Protein AF-A0A6P7L7I6-F1 (afdb_monomer_lite)

Sequence (137 aa):
MHNQTRHQYYLQLRRDLLDDRLSCHEETALYLGALALQTEYGDCMSEAYGRNYYRPDQYVSKSVMEKRALPYIQAELLRLHMSNAQMLHEESELEFLKVCQQLPEYGVFFHRAVRERKPSEEGIILGVCARRRTTTT

Secondary structure (DSSP, 8-state):
--HHHHHHHHHHHHHHHHTT-S---HHHHHHHHHHHHHHHH-S--GGGGGS-S--GGGTS-HHHHHHS-HHHHHHHHHHHHHHTTT--HHHHHHHHHHHHHHSTTT-TT-TTSS-----------------------

Organism: Betta splendens (NCBI:txid158456)

Foldseek 3Di:
DPPVVLVVVLVVVQVCQQQVVQDDDLLLLLLLLLLVVCLPPNADDPCCVPPCVDDLSSRHHPVSPVVDPPVVSVVSSSVSNNVCHPPDNVRSSVVSVVSSCPGPVNDPPPPPPPDDDDDDDDDDDDDDDDDDDDDDD

Radius of gyration: 20.7 Å; chains: 1; bounding box: 40×48×63 Å

Structure (mmCIF, N/CA/C/O backbone):
data_AF-A0A6P7L7I6-F1
#
_entry.id   AF-A0A6P7L7I6-F1
#
loop_
_atom_site.group_PDB
_atom_site.id
_atom_site.type_symbol
_atom_site.label_atom_id
_atom_site.label_alt_id
_atom_site.label_comp_id
_atom_site.label_asym_id
_atom_site.label_entity_id
_atom_site.label_seq_id
_atom_site.pdbx_PDB_ins_code
_atom_site.Cartn_x
_atom_site.Cartn_y
_atom_site.Cartn_z
_atom_site.occupancy
_atom_site.B_iso_or_equiv
_atom_site.auth_seq_id
_atom_site.auth_comp_id
_atom_site.auth_asym_id
_atom_site.auth_atom_id
_atom_site.pdbx_PDB_model_num
ATOM 1 N N . MET A 1 1 ? 13.213 -3.762 21.803 1.00 44.22 1 MET A N 1
ATOM 2 C CA . MET A 1 1 ? 11.967 -4.468 22.178 1.00 44.22 1 MET A CA 1
ATOM 3 C C . MET A 1 1 ? 10.787 -4.238 21.216 1.00 44.22 1 MET A C 1
ATOM 5 O O . MET A 1 1 ? 9.789 -4.911 21.403 1.00 44.22 1 MET A O 1
ATOM 9 N N . HIS A 1 2 ? 10.853 -3.386 20.172 1.00 62.00 2 HIS A N 1
ATOM 10 C CA . HIS A 1 2 ? 9.638 -3.041 19.392 1.00 62.00 2 HIS A CA 1
ATOM 11 C C . HIS A 1 2 ? 9.631 -3.356 17.878 1.00 62.00 2 HIS A C 1
ATOM 13 O O . HIS A 1 2 ? 8.578 -3.199 17.271 1.00 62.00 2 HIS A O 1
ATOM 19 N N . ASN A 1 3 ? 10.714 -3.855 17.258 1.00 63.66 3 ASN A N 1
ATOM 20 C CA . ASN A 1 3 ? 10.685 -4.189 15.817 1.00 63.66 3 ASN A CA 1
ATOM 21 C C . ASN A 1 3 ? 9.816 -5.422 15.508 1.00 63.66 3 ASN A C 1
ATOM 23 O O . ASN A 1 3 ? 9.061 -5.403 14.543 1.00 63.66 3 ASN A O 1
ATOM 27 N N . GLN A 1 4 ? 9.847 -6.457 16.359 1.00 73.19 4 GLN A N 1
ATOM 28 C CA . GLN A 1 4 ? 9.035 -7.664 16.156 1.00 73.19 4 GLN A CA 1
ATOM 29 C C . GLN A 1 4 ? 7.532 -7.341 16.200 1.00 73.19 4 GLN A C 1
ATOM 31 O O . GLN A 1 4 ? 6.791 -7.721 15.301 1.00 73.19 4 GLN A O 1
ATOM 36 N N . THR A 1 5 ? 7.082 -6.600 17.219 1.00 85.00 5 THR A N 1
ATOM 37 C CA . THR A 1 5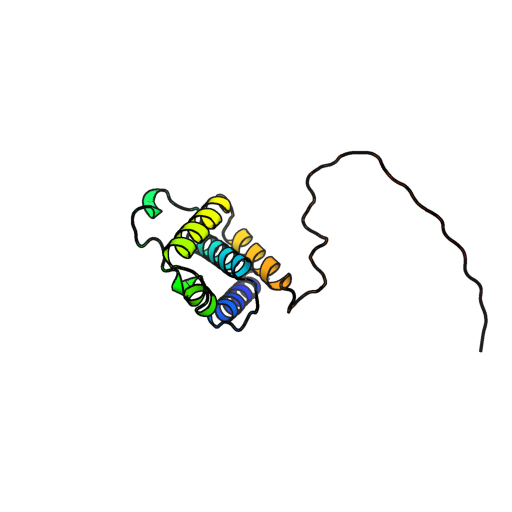 ? 5.667 -6.232 17.393 1.00 85.00 5 THR A CA 1
ATOM 38 C C . THR A 1 5 ? 5.172 -5.318 16.274 1.00 85.00 5 THR A C 1
ATOM 40 O O . THR A 1 5 ? 4.060 -5.503 15.784 1.00 85.00 5 THR A O 1
ATOM 43 N N . ARG A 1 6 ? 6.004 -4.363 15.834 1.00 86.69 6 ARG A N 1
ATOM 44 C CA . ARG A 1 6 ? 5.690 -3.464 14.716 1.00 86.69 6 ARG A CA 1
ATOM 45 C C . ARG A 1 6 ? 5.493 -4.239 13.415 1.00 86.69 6 ARG A C 1
ATOM 47 O O . ARG A 1 6 ? 4.463 -4.070 12.769 1.00 86.69 6 ARG A O 1
ATOM 54 N N . HIS A 1 7 ? 6.426 -5.132 13.094 1.00 89.56 7 HIS A N 1
ATOM 55 C CA . HIS A 1 7 ? 6.353 -5.943 11.885 1.00 89.56 7 HIS A CA 1
ATOM 56 C C . HIS A 1 7 ? 5.102 -6.834 11.868 1.00 89.56 7 HIS A C 1
ATOM 58 O O . HIS A 1 7 ? 4.383 -6.884 10.875 1.00 89.56 7 HIS A O 1
ATOM 64 N N . GLN A 1 8 ? 4.770 -7.481 12.993 1.00 90.31 8 GLN A N 1
ATOM 65 C CA . GLN A 1 8 ? 3.538 -8.277 13.087 1.00 90.31 8 GLN A CA 1
ATOM 66 C C . GLN A 1 8 ? 2.276 -7.429 12.868 1.00 90.31 8 GLN A C 1
ATOM 68 O O . GLN A 1 8 ? 1.343 -7.871 12.200 1.00 90.31 8 GLN A O 1
ATOM 73 N N . TYR A 1 9 ? 2.252 -6.202 13.391 1.00 90.00 9 TYR A N 1
ATOM 74 C CA . TYR A 1 9 ? 1.130 -5.288 13.191 1.00 90.00 9 TYR A CA 1
ATOM 75 C C . TYR A 1 9 ? 1.004 -4.829 11.730 1.00 90.00 9 TYR A C 1
ATOM 77 O O . TYR A 1 9 ? -0.102 -4.782 11.193 1.00 90.00 9 TYR A O 1
ATOM 85 N N . TYR A 1 10 ? 2.131 -4.569 11.062 1.00 92.88 10 TYR A N 1
ATOM 86 C CA . TYR A 1 10 ? 2.172 -4.292 9.625 1.00 92.88 10 TYR A CA 1
ATOM 87 C C . TYR A 1 10 ? 1.576 -5.448 8.810 1.00 92.88 10 TYR A C 1
ATOM 89 O O . TYR A 1 10 ? 0.687 -5.223 7.988 1.00 92.88 10 TYR A O 1
ATOM 97 N N . LEU A 1 11 ? 1.997 -6.688 9.083 1.00 94.12 11 LEU A N 1
ATOM 98 C CA . LEU A 1 11 ? 1.484 -7.869 8.382 1.00 94.12 11 LEU A CA 1
ATOM 99 C C . LEU A 1 11 ? -0.030 -8.034 8.566 1.00 94.12 11 LEU A C 1
ATOM 101 O O . LEU A 1 11 ? -0.736 -8.348 7.606 1.00 94.12 11 LEU A O 1
ATOM 105 N N . GLN A 1 12 ? -0.532 -7.791 9.780 1.00 93.12 12 GLN A N 1
ATOM 106 C CA . GLN A 1 12 ? -1.961 -7.853 10.074 1.00 93.12 12 GLN A CA 1
ATOM 107 C C . GLN A 1 12 ? -2.747 -6.812 9.266 1.00 93.12 12 GLN A C 1
ATOM 109 O O . GLN A 1 12 ? -3.705 -7.167 8.584 1.00 93.12 12 GLN A O 1
ATOM 114 N N . LEU A 1 13 ? -2.320 -5.547 9.285 1.00 91.81 13 LEU A N 1
ATOM 115 C CA . LEU A 1 13 ? -3.008 -4.474 8.563 1.00 91.81 13 LEU A CA 1
ATOM 116 C C . LEU A 1 13 ? -2.941 -4.640 7.047 1.00 91.81 13 LEU A C 1
ATOM 118 O O . LEU A 1 13 ? -3.909 -4.341 6.353 1.00 91.81 13 LEU A O 1
ATOM 122 N N . ARG A 1 14 ? -1.828 -5.150 6.516 1.00 94.44 14 ARG A N 1
ATOM 123 C CA . ARG A 1 14 ? -1.728 -5.476 5.092 1.00 94.44 14 ARG A CA 1
ATOM 124 C C . ARG A 1 14 ? -2.713 -6.566 4.701 1.00 94.44 14 ARG A C 1
ATOM 126 O O . ARG A 1 14 ? -3.353 -6.458 3.659 1.00 94.44 14 ARG A O 1
ATOM 133 N N . ARG A 1 15 ? -2.852 -7.605 5.524 1.00 93.62 15 ARG A N 1
ATOM 134 C CA . ARG A 1 15 ? -3.862 -8.635 5.285 1.00 93.62 15 ARG A CA 1
ATOM 135 C C . ARG A 1 15 ? -5.266 -8.037 5.309 1.00 93.62 15 ARG A C 1
ATOM 137 O O . ARG A 1 15 ? -6.044 -8.308 4.405 1.00 93.62 15 ARG A O 1
ATOM 144 N N . ASP A 1 16 ? -5.553 -7.181 6.284 1.00 92.31 16 ASP A N 1
ATOM 145 C CA . ASP A 1 16 ? -6.854 -6.521 6.396 1.00 92.31 16 ASP A CA 1
ATOM 146 C C . ASP A 1 16 ? -7.146 -5.587 5.209 1.00 92.31 16 ASP A C 1
ATOM 148 O O . ASP A 1 16 ? -8.288 -5.517 4.763 1.00 92.31 16 ASP A O 1
ATOM 152 N N . LEU A 1 17 ? -6.128 -4.931 4.643 1.00 92.19 17 LEU A N 1
ATOM 153 C CA . LEU A 1 17 ? -6.240 -4.180 3.390 1.00 92.19 17 LEU A CA 1
ATOM 154 C C . LEU A 1 17 ? -6.599 -5.098 2.211 1.00 92.19 17 LEU A C 1
ATOM 156 O O . LEU A 1 17 ? -7.526 -4.797 1.467 1.00 92.19 17 LEU A O 1
ATOM 160 N N . LEU A 1 18 ? -5.886 -6.215 2.035 1.00 93.00 18 LEU A N 1
ATOM 161 C CA . LEU A 1 18 ? -6.112 -7.141 0.915 1.00 93.00 18 LEU A CA 1
ATOM 162 C C . LEU A 1 18 ? -7.465 -7.862 1.001 1.00 93.00 18 LEU A C 1
ATOM 164 O O . LEU A 1 18 ? -8.090 -8.111 -0.031 1.00 93.00 18 LEU A O 1
ATOM 168 N N . ASP A 1 19 ? -7.914 -8.161 2.220 1.00 91.69 19 ASP A N 1
ATOM 169 C CA . ASP A 1 19 ? -9.202 -8.793 2.518 1.00 91.69 19 ASP A CA 1
ATOM 170 C C . ASP A 1 19 ? -10.374 -7.780 2.529 1.00 91.69 19 ASP A C 1
ATOM 172 O O . ASP A 1 19 ? -11.487 -8.149 2.901 1.00 91.69 19 ASP A O 1
ATOM 176 N N . ASP A 1 20 ? -10.146 -6.512 2.144 1.00 89.25 20 ASP A N 1
ATOM 177 C CA . ASP A 1 20 ? -11.139 -5.419 2.151 1.00 89.25 20 ASP A CA 1
ATOM 178 C C . ASP A 1 20 ? -11.790 -5.175 3.536 1.00 89.25 20 ASP A C 1
ATOM 180 O O . ASP A 1 20 ? -12.895 -4.647 3.656 1.00 89.25 20 ASP A O 1
ATOM 184 N N . ARG A 1 21 ? -11.089 -5.540 4.619 1.00 89.44 21 ARG A N 1
ATOM 185 C CA . ARG A 1 21 ? -11.495 -5.281 6.013 1.00 89.44 21 ARG A CA 1
ATOM 186 C C . ARG A 1 21 ? -11.100 -3.883 6.485 1.00 89.44 21 ARG A C 1
ATOM 188 O O . ARG A 1 21 ? -11.628 -3.411 7.490 1.00 89.44 21 ARG A O 1
ATOM 195 N N . LEU A 1 22 ? -10.157 -3.250 5.789 1.00 85.19 22 LEU A N 1
ATOM 196 C CA . LEU A 1 22 ? -9.721 -1.880 6.024 1.00 85.19 22 LEU A CA 1
ATOM 197 C C . LEU A 1 22 ? -10.348 -0.959 4.973 1.00 85.19 22 LEU A C 1
ATOM 199 O O . LEU A 1 22 ? -9.952 -0.977 3.810 1.00 85.19 22 LEU A O 1
ATOM 203 N N . SER A 1 23 ? -11.310 -0.137 5.381 1.00 82.62 23 SER A N 1
ATOM 204 C CA . SER A 1 23 ? -11.946 0.826 4.483 1.00 82.62 23 SER A CA 1
ATOM 205 C C . SER A 1 23 ? -11.027 2.015 4.219 1.00 82.62 23 SER A C 1
ATOM 207 O O . SER A 1 23 ? -10.604 2.738 5.128 1.00 82.62 23 SER A O 1
ATOM 209 N N . CYS A 1 24 ? -10.707 2.226 2.950 1.00 84.88 24 CYS A N 1
ATOM 210 C CA . CYS A 1 24 ? -9.936 3.365 2.493 1.00 84.88 24 CYS A CA 1
ATOM 211 C C . CYS A 1 24 ? -10.318 3.730 1.057 1.00 84.88 24 CYS A C 1
ATOM 213 O O . CYS A 1 24 ? -10.946 2.957 0.328 1.00 84.88 24 CYS A O 1
ATOM 215 N N . HIS A 1 25 ? -9.957 4.943 0.645 1.00 86.38 25 HIS A N 1
ATOM 216 C CA . HIS A 1 25 ? -10.117 5.346 -0.744 1.00 86.38 25 HIS A CA 1
ATOM 217 C C . HIS A 1 25 ? -9.126 4.593 -1.634 1.00 86.38 25 HIS A C 1
ATOM 219 O O . HIS A 1 25 ? -8.040 4.213 -1.198 1.00 86.38 25 HIS A O 1
ATOM 225 N N . GLU A 1 26 ? -9.485 4.422 -2.904 1.00 87.94 26 GLU A N 1
ATOM 226 C CA . GLU A 1 26 ? -8.690 3.649 -3.864 1.00 87.94 26 GLU A CA 1
ATOM 227 C C . GLU A 1 26 ? -7.251 4.171 -3.994 1.00 87.94 26 GLU A C 1
ATOM 229 O O . GLU A 1 26 ? -6.308 3.388 -4.017 1.00 87.94 26 GLU A O 1
ATOM 234 N N . GLU A 1 27 ? -7.070 5.494 -3.998 1.00 88.50 27 GLU A N 1
ATOM 235 C CA . GLU A 1 27 ? -5.747 6.132 -4.025 1.00 88.50 27 GLU A CA 1
ATOM 236 C C . GLU A 1 27 ? -4.908 5.765 -2.793 1.00 88.50 27 GLU A C 1
ATOM 238 O O . GLU A 1 27 ? -3.715 5.488 -2.904 1.00 88.50 27 GLU A O 1
ATOM 243 N N . THR A 1 28 ? -5.532 5.700 -1.613 1.00 90.19 28 THR A N 1
ATOM 244 C CA . THR A 1 28 ? -4.850 5.301 -0.379 1.00 90.19 28 THR A CA 1
ATOM 245 C C . THR A 1 28 ? -4.489 3.820 -0.394 1.00 90.19 28 THR A C 1
ATOM 247 O O . THR A 1 28 ? -3.391 3.467 0.024 1.00 90.19 28 THR A O 1
ATOM 250 N N . ALA A 1 29 ? -5.367 2.958 -0.914 1.00 91.69 29 ALA A N 1
ATOM 251 C CA . ALA A 1 29 ? -5.074 1.537 -1.084 1.00 91.69 29 ALA A CA 1
ATOM 252 C C . ALA A 1 29 ? -3.877 1.313 -2.024 1.00 91.69 29 ALA A C 1
ATOM 254 O O . ALA A 1 29 ? -2.988 0.524 -1.709 1.00 91.69 29 ALA A O 1
ATOM 255 N N . LEU A 1 30 ? -3.817 2.046 -3.142 1.00 92.50 30 LEU A N 1
ATOM 256 C CA . LEU A 1 30 ? -2.688 1.998 -4.076 1.00 92.50 30 LEU A CA 1
ATOM 257 C C . LEU A 1 30 ? -1.393 2.503 -3.426 1.00 92.50 30 LEU A C 1
ATOM 259 O O . LEU A 1 30 ? -0.344 1.884 -3.595 1.00 92.50 30 LEU A O 1
ATOM 263 N N . TYR A 1 31 ? -1.459 3.573 -2.630 1.00 93.62 31 TYR A N 1
ATOM 264 C CA . TYR A 1 31 ? -0.296 4.072 -1.895 1.00 93.62 31 TYR A CA 1
ATOM 265 C C . TYR A 1 31 ? 0.213 3.084 -0.839 1.00 93.62 31 TYR A C 1
ATOM 267 O O . TYR A 1 31 ? 1.412 2.818 -0.776 1.00 93.62 31 TYR A O 1
ATOM 275 N N . LEU A 1 32 ? -0.687 2.472 -0.065 1.00 94.31 32 LEU A N 1
ATOM 276 C CA . LEU A 1 32 ? -0.344 1.401 0.874 1.00 94.31 32 LEU A CA 1
ATOM 277 C C . LEU A 1 32 ? 0.285 0.199 0.151 1.00 94.31 32 LEU A C 1
ATOM 279 O O . LEU A 1 32 ? 1.284 -0.348 0.621 1.00 94.31 32 LEU A O 1
ATOM 283 N N . GLY A 1 33 ? -0.239 -0.173 -1.019 1.00 94.12 33 GLY A N 1
ATOM 284 C CA . GLY A 1 33 ? 0.345 -1.209 -1.872 1.00 94.12 33 GLY A CA 1
ATOM 285 C C . GLY A 1 33 ? 1.767 -0.871 -2.333 1.00 94.12 33 GLY A C 1
ATOM 286 O O . GLY A 1 33 ? 2.651 -1.724 -2.276 1.00 94.12 33 GLY A O 1
ATOM 287 N N . ALA A 1 34 ? 2.021 0.382 -2.715 1.00 93.00 34 ALA A N 1
ATOM 288 C CA . ALA A 1 34 ? 3.350 0.848 -3.110 1.00 93.00 34 ALA A CA 1
ATOM 289 C C . ALA A 1 34 ? 4.349 0.883 -1.940 1.00 93.00 34 ALA A C 1
ATOM 291 O O . ALA A 1 34 ? 5.519 0.550 -2.120 1.00 93.00 34 ALA A O 1
ATOM 292 N N . LEU A 1 35 ? 3.900 1.237 -0.732 1.00 93.81 35 LEU A N 1
ATOM 293 C CA . LEU A 1 35 ? 4.722 1.129 0.476 1.00 93.81 35 LEU A CA 1
ATOM 294 C C . LEU A 1 35 ? 5.069 -0.332 0.774 1.00 93.81 35 LEU A C 1
ATOM 296 O O . LEU A 1 35 ? 6.220 -0.626 1.072 1.00 93.81 35 LEU A O 1
ATOM 300 N N . ALA A 1 36 ? 4.117 -1.258 0.618 1.00 94.50 36 ALA A N 1
ATOM 301 C CA . ALA A 1 36 ? 4.382 -2.685 0.778 1.00 94.50 36 ALA A CA 1
ATOM 302 C C . ALA A 1 36 ? 5.370 -3.230 -0.272 1.00 94.50 36 ALA A C 1
ATOM 304 O O . ALA A 1 36 ? 6.219 -4.050 0.074 1.00 94.50 36 ALA A O 1
ATOM 305 N N . LEU A 1 37 ? 5.315 -2.746 -1.520 1.00 92.19 37 LEU A N 1
ATOM 306 C CA . LEU A 1 37 ? 6.333 -3.045 -2.536 1.00 92.19 37 LEU A CA 1
ATOM 307 C C . LEU A 1 37 ? 7.718 -2.540 -2.114 1.00 92.19 37 LEU A C 1
ATOM 309 O O . LEU A 1 37 ? 8.682 -3.296 -2.195 1.00 92.19 37 LEU A O 1
ATOM 313 N N . GLN A 1 38 ? 7.817 -1.309 -1.604 1.00 92.38 38 GLN A N 1
ATOM 314 C CA . GLN A 1 38 ? 9.077 -0.763 -1.088 1.00 92.38 38 GLN A CA 1
ATOM 315 C C . GLN A 1 38 ? 9.599 -1.577 0.107 1.00 92.38 38 GLN A C 1
ATOM 317 O O . GLN A 1 38 ? 10.794 -1.846 0.198 1.00 92.38 38 GLN A O 1
ATOM 322 N N . THR A 1 39 ? 8.715 -2.022 1.004 1.00 91.31 39 THR A N 1
ATOM 323 C CA . THR A 1 39 ? 9.088 -2.876 2.139 1.00 91.31 39 THR A CA 1
ATOM 324 C C . THR A 1 39 ? 9.671 -4.213 1.671 1.00 91.31 39 THR A C 1
ATOM 326 O O . THR A 1 39 ? 10.639 -4.689 2.255 1.00 91.31 39 THR A O 1
ATOM 329 N N . GLU A 1 40 ? 9.126 -4.830 0.623 1.00 89.25 40 GLU A N 1
ATOM 330 C CA . GLU A 1 40 ? 9.582 -6.150 0.163 1.00 89.25 40 GLU A CA 1
ATOM 331 C C . GLU A 1 40 ? 10.775 -6.108 -0.796 1.00 89.25 40 GLU A C 1
ATOM 333 O O . GLU A 1 40 ? 11.677 -6.937 -0.678 1.00 89.25 40 GLU A O 1
ATOM 338 N N . TYR A 1 41 ? 10.782 -5.170 -1.743 1.00 86.19 41 TYR A N 1
ATOM 339 C CA . TYR A 1 41 ? 11.772 -5.122 -2.824 1.00 86.19 41 TYR A CA 1
ATOM 340 C C . TYR A 1 41 ? 12.827 -4.030 -2.638 1.00 86.19 41 TYR A C 1
ATOM 342 O O . TYR A 1 41 ? 13.826 -4.038 -3.356 1.00 86.19 41 TYR A O 1
ATOM 350 N N . GLY A 1 42 ? 12.632 -3.103 -1.696 1.00 86.38 42 GLY A N 1
ATOM 351 C CA . GLY A 1 42 ? 13.442 -1.891 -1.610 1.00 86.38 42 GLY A CA 1
ATOM 352 C C . GLY A 1 42 ? 13.214 -0.998 -2.827 1.00 86.38 42 GLY A C 1
ATOM 353 O O . GLY A 1 42 ? 12.103 -0.926 -3.352 1.00 86.38 42 GLY A O 1
ATOM 354 N N . ASP A 1 43 ? 14.268 -0.327 -3.284 1.00 86.38 43 ASP A N 1
ATOM 355 C CA . ASP A 1 43 ? 14.184 0.621 -4.393 1.00 86.38 43 ASP A CA 1
ATOM 356 C C . ASP A 1 43 ? 13.806 -0.047 -5.719 1.00 86.38 43 ASP A C 1
ATOM 358 O O . ASP A 1 43 ? 14.286 -1.127 -6.073 1.00 86.38 43 ASP A O 1
ATOM 362 N N . CYS A 1 44 ? 12.958 0.641 -6.487 1.00 79.19 44 CYS A N 1
ATOM 363 C CA . CYS A 1 44 ? 12.535 0.184 -7.804 1.00 79.19 44 CYS A CA 1
ATOM 364 C C . CYS A 1 44 ? 13.747 0.029 -8.739 1.00 79.19 44 CYS A C 1
ATOM 366 O O . CYS A 1 44 ? 14.358 1.014 -9.159 1.00 79.19 44 CYS A O 1
ATOM 368 N N . MET A 1 45 ? 14.068 -1.212 -9.106 1.00 71.44 45 MET A N 1
ATOM 369 C CA . MET A 1 45 ? 15.160 -1.514 -10.032 1.00 71.44 45 MET A CA 1
ATOM 370 C C . MET A 1 45 ? 14.760 -1.201 -11.479 1.00 71.44 45 MET A C 1
ATOM 372 O O . MET A 1 45 ? 13.631 -1.448 -11.901 1.00 71.44 45 MET A O 1
ATOM 376 N N . SER A 1 46 ? 15.702 -0.693 -12.270 1.00 64.81 46 SER A N 1
ATOM 377 C CA . SER A 1 46 ? 15.545 -0.414 -13.708 1.00 64.81 46 SER A CA 1
ATOM 378 C C . SER A 1 46 ? 15.145 -1.643 -14.540 1.00 64.81 46 SER A C 1
ATOM 380 O O . SER A 1 46 ? 14.561 -1.510 -15.613 1.00 64.81 46 SER A O 1
ATOM 382 N N . GLU A 1 47 ? 15.400 -2.849 -14.043 1.00 61.62 47 GLU A N 1
ATOM 383 C CA . GLU A 1 47 ? 15.021 -4.120 -14.658 1.00 61.62 47 GLU A CA 1
ATOM 384 C C . GLU A 1 47 ? 13.526 -4.460 -14.476 1.00 61.62 47 GLU A C 1
ATOM 386 O O . GLU A 1 47 ? 12.990 -5.302 -15.200 1.00 61.62 47 GLU A O 1
ATOM 391 N N . ALA A 1 48 ? 12.811 -3.762 -13.583 1.00 61.38 48 ALA A N 1
ATOM 392 C CA . ALA A 1 48 ? 11.373 -3.937 -13.339 1.00 61.38 48 ALA A CA 1
ATOM 393 C C . ALA A 1 48 ? 10.486 -3.626 -14.560 1.00 61.38 48 ALA A C 1
ATOM 395 O O . ALA A 1 48 ? 9.349 -4.096 -14.653 1.00 61.38 48 ALA A O 1
ATOM 396 N N . TYR A 1 49 ? 11.009 -2.864 -15.526 1.00 60.75 49 TYR A N 1
ATOM 397 C CA . TYR A 1 49 ? 10.311 -2.486 -16.758 1.00 60.75 49 TYR A CA 1
ATOM 398 C C . TYR A 1 49 ? 10.012 -3.695 -17.673 1.00 60.75 49 TYR A C 1
ATOM 400 O O . TYR A 1 49 ? 9.182 -3.608 -18.580 1.00 60.75 49 TYR A O 1
ATOM 408 N N . GLY A 1 50 ? 10.643 -4.847 -17.415 1.00 55.38 50 GLY A N 1
ATOM 409 C CA . GLY A 1 50 ? 10.614 -6.053 -18.242 1.00 55.38 50 GLY A CA 1
ATOM 410 C C . GLY A 1 50 ? 9.591 -7.129 -17.859 1.00 55.38 50 GLY A C 1
ATOM 411 O O . GLY A 1 50 ? 9.891 -8.295 -18.049 1.00 55.38 50 GLY A O 1
ATOM 412 N N . ARG A 1 51 ? 8.394 -6.762 -17.372 1.00 59.06 51 ARG A N 1
ATOM 413 C CA . ARG A 1 51 ? 7.220 -7.636 -17.096 1.00 59.06 51 ARG A CA 1
ATOM 414 C C . ARG A 1 51 ? 7.433 -8.741 -16.034 1.00 59.06 51 ARG A C 1
ATOM 416 O O . ARG A 1 51 ? 8.326 -9.567 -16.124 1.00 59.06 51 ARG A O 1
ATOM 423 N N . ASN A 1 52 ? 6.498 -8.811 -15.079 1.00 65.69 52 ASN A N 1
ATOM 424 C CA . ASN A 1 52 ? 6.453 -9.708 -13.901 1.00 65.69 52 ASN A CA 1
ATOM 425 C C . ASN A 1 52 ? 7.245 -9.259 -12.659 1.00 65.69 52 ASN A C 1
ATOM 427 O O . ASN A 1 52 ? 7.511 -10.084 -11.792 1.00 65.69 52 ASN A O 1
ATOM 431 N N . TYR A 1 53 ? 7.570 -7.969 -12.530 1.00 74.38 53 TYR A N 1
ATOM 432 C CA . TYR A 1 53 ? 8.254 -7.442 -11.339 1.00 74.38 53 TYR A CA 1
ATOM 433 C C . TYR A 1 53 ? 7.480 -7.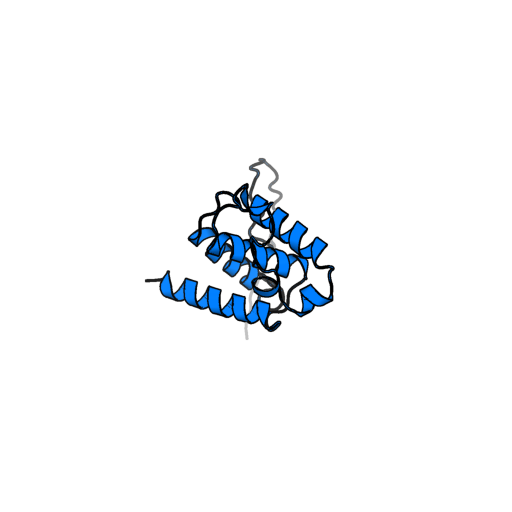694 -10.031 1.00 74.38 53 TYR A C 1
ATOM 435 O O . TYR A 1 53 ? 8.073 -8.043 -9.020 1.00 74.38 53 TYR A O 1
ATOM 443 N N . TYR A 1 54 ? 6.150 -7.584 -10.069 1.00 82.88 54 TYR A N 1
ATOM 444 C CA . TYR A 1 54 ? 5.262 -7.939 -8.963 1.00 82.88 54 TYR A CA 1
ATOM 445 C C . TYR A 1 54 ? 3.877 -8.331 -9.488 1.00 82.88 54 TYR A C 1
ATOM 447 O O . TYR A 1 54 ? 3.521 -8.056 -10.641 1.00 82.88 54 TYR A O 1
ATOM 455 N N . ARG A 1 55 ? 3.076 -8.966 -8.628 1.00 87.50 55 ARG A N 1
ATOM 456 C CA . ARG A 1 55 ? 1.679 -9.321 -8.905 1.00 87.50 55 ARG A CA 1
ATOM 457 C C . ARG A 1 55 ? 0.743 -8.331 -8.200 1.00 87.50 55 ARG A C 1
ATOM 459 O O . ARG A 1 55 ? 0.691 -8.360 -6.974 1.00 87.50 55 ARG A O 1
ATOM 466 N N . PRO A 1 56 ? 0.006 -7.458 -8.919 1.00 86.62 56 PRO A N 1
ATOM 467 C CA . PRO A 1 56 ? -0.832 -6.427 -8.295 1.00 86.62 56 PRO A CA 1
ATOM 468 C C . PRO A 1 56 ? -1.847 -6.966 -7.277 1.00 86.62 56 PRO A C 1
ATOM 470 O O . PRO A 1 56 ? -2.100 -6.314 -6.270 1.00 86.62 56 PRO A O 1
ATOM 473 N N . ASP A 1 57 ? -2.354 -8.187 -7.472 1.00 88.69 57 ASP A N 1
ATOM 474 C CA . ASP A 1 57 ? -3.287 -8.854 -6.553 1.00 88.69 57 ASP A CA 1
ATOM 475 C C . ASP A 1 57 ? -2.698 -9.189 -5.169 1.00 88.69 57 ASP A C 1
ATOM 477 O O . ASP A 1 57 ? -3.441 -9.536 -4.257 1.00 88.69 57 ASP A O 1
ATOM 481 N N . GLN A 1 58 ? -1.377 -9.081 -4.991 1.00 91.19 58 GLN A N 1
ATOM 482 C CA . GLN A 1 58 ? -0.705 -9.259 -3.696 1.00 91.19 58 GLN A CA 1
ATOM 483 C C . GLN A 1 58 ? -0.490 -7.943 -2.930 1.00 91.19 58 GLN A C 1
ATOM 485 O O . GLN A 1 58 ? -0.046 -7.973 -1.777 1.00 91.19 58 GLN A O 1
ATOM 490 N N . TYR A 1 59 ? -0.787 -6.801 -3.560 1.00 92.44 59 TYR A N 1
ATOM 491 C CA . TYR A 1 59 ? -0.562 -5.461 -2.998 1.00 92.44 59 TYR A CA 1
ATOM 492 C C . TYR A 1 59 ? -1.815 -4.585 -3.021 1.00 92.44 59 TYR A C 1
ATOM 494 O O . TYR A 1 59 ? -1.868 -3.589 -2.306 1.00 92.44 59 TYR A O 1
ATOM 502 N N . VAL A 1 60 ? -2.820 -4.947 -3.819 1.00 92.69 60 VAL A N 1
ATOM 503 C CA . VAL A 1 60 ? -4.052 -4.181 -4.006 1.00 92.69 60 VAL A CA 1
ATOM 504 C C . VAL A 1 60 ? -5.250 -5.077 -3.728 1.00 92.69 60 VAL A C 1
ATOM 506 O O . VAL A 1 60 ? -5.293 -6.227 -4.166 1.00 92.69 60 VAL A O 1
ATOM 509 N N . SER A 1 61 ? -6.226 -4.545 -2.993 1.00 92.75 61 SER A N 1
ATOM 510 C CA . SER A 1 61 ? -7.431 -5.283 -2.627 1.00 92.75 61 SER A CA 1
ATOM 511 C C . SER A 1 61 ? -8.294 -5.622 -3.844 1.00 92.75 61 SER A C 1
ATOM 513 O O . SER A 1 61 ? -8.258 -4.940 -4.877 1.00 92.75 61 SER A O 1
ATOM 515 N N . LYS A 1 62 ? -9.106 -6.677 -3.724 1.00 90.31 62 LYS A N 1
ATOM 516 C CA . LYS A 1 62 ? -9.978 -7.132 -4.818 1.00 90.31 62 LYS A CA 1
ATOM 517 C C . LYS A 1 62 ? -10.954 -6.040 -5.243 1.00 90.31 62 LYS A C 1
ATOM 519 O O . LYS A 1 62 ? -11.110 -5.805 -6.437 1.00 90.31 62 LYS A O 1
ATOM 524 N N . SER A 1 63 ? -11.513 -5.302 -4.285 1.00 90.75 63 SER A N 1
ATOM 525 C CA . SER A 1 63 ? -12.429 -4.198 -4.578 1.00 90.75 63 SER A CA 1
ATOM 526 C C . SER A 1 63 ? -11.800 -3.106 -5.449 1.00 90.75 63 SER A C 1
ATOM 528 O O . SER A 1 63 ? -12.476 -2.550 -6.312 1.00 90.75 63 SER A O 1
ATOM 530 N N . VAL A 1 64 ? -10.519 -2.773 -5.256 1.00 91.19 64 VAL A N 1
ATOM 531 C CA . VAL A 1 64 ? -9.825 -1.773 -6.092 1.00 91.19 64 VAL A CA 1
ATOM 532 C C . VAL A 1 64 ? -9.476 -2.354 -7.463 1.00 91.19 64 VAL A C 1
ATOM 534 O O . VAL A 1 64 ? -9.651 -1.677 -8.477 1.00 91.19 64 VAL A O 1
ATOM 537 N N . MET A 1 65 ? -9.057 -3.622 -7.506 1.00 92.25 65 MET A N 1
ATOM 538 C CA . MET A 1 65 ? -8.793 -4.356 -8.750 1.00 92.25 65 MET A CA 1
ATOM 539 C C . MET A 1 65 ? -10.032 -4.468 -9.652 1.00 92.25 65 MET A C 1
ATOM 541 O O . MET A 1 65 ? -9.897 -4.488 -10.871 1.00 92.25 65 MET A O 1
ATOM 545 N N . GLU A 1 66 ? -11.233 -4.514 -9.073 1.00 92.06 66 GLU A N 1
ATOM 546 C CA . GLU A 1 66 ? -12.502 -4.521 -9.812 1.00 92.06 66 GLU A CA 1
ATOM 547 C C . GLU A 1 66 ? -12.930 -3.118 -10.279 1.00 92.06 66 GLU A C 1
ATOM 549 O O . GLU A 1 66 ? -13.532 -2.969 -11.342 1.00 92.06 66 GLU A O 1
ATOM 554 N N . LYS A 1 67 ? -12.605 -2.070 -9.509 1.00 92.19 67 LYS A N 1
ATOM 555 C CA . LYS A 1 67 ? -12.994 -0.673 -9.791 1.00 92.19 67 LYS A CA 1
ATOM 556 C C . LYS A 1 67 ? -12.078 0.048 -10.779 1.00 92.19 67 LYS A C 1
ATOM 558 O O . LYS A 1 67 ? -12.449 1.115 -11.282 1.00 92.19 67 LYS A O 1
ATOM 563 N N . ARG A 1 68 ? -10.869 -0.461 -11.023 1.00 91.50 68 ARG A N 1
ATOM 564 C CA . ARG A 1 68 ? -9.865 0.177 -11.886 1.00 91.50 68 ARG A CA 1
ATOM 565 C C . ARG A 1 68 ? -9.249 -0.822 -12.851 1.00 91.50 68 ARG A C 1
ATOM 567 O O . ARG A 1 68 ? -9.068 -1.992 -12.547 1.00 91.50 68 ARG A O 1
ATOM 574 N N . ALA A 1 69 ? -8.889 -0.337 -14.035 1.00 92.50 69 ALA A N 1
ATOM 575 C CA . ALA A 1 69 ? -8.247 -1.170 -15.039 1.00 92.50 69 ALA A CA 1
ATOM 576 C C . ALA A 1 69 ? -6.845 -1.600 -14.573 1.00 92.50 69 ALA A C 1
ATOM 578 O O . ALA A 1 69 ? -6.062 -0.774 -14.104 1.00 92.50 69 ALA A O 1
ATOM 579 N N . LEU A 1 70 ? -6.494 -2.872 -14.780 1.00 89.94 70 LEU A N 1
ATOM 580 C CA . LEU A 1 70 ? -5.185 -3.422 -14.406 1.00 89.94 70 LEU A CA 1
ATOM 581 C C . 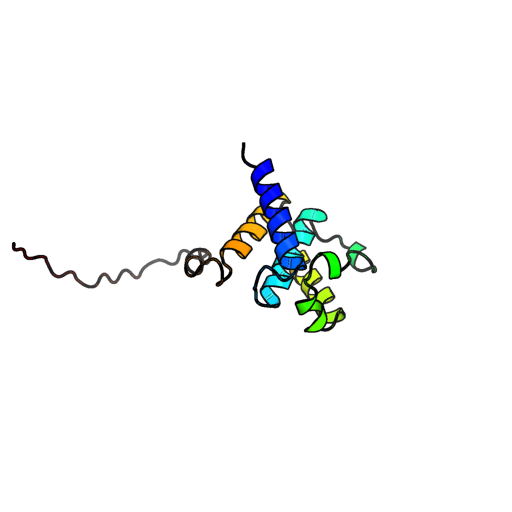LEU A 1 70 ? -3.984 -2.585 -14.904 1.00 89.94 70 LEU A C 1
ATOM 583 O O . LEU A 1 70 ? -3.082 -2.344 -14.101 1.00 89.94 70 LEU A O 1
ATOM 587 N N . PRO A 1 71 ? -3.958 -2.070 -16.155 1.00 90.12 71 PRO A N 1
ATOM 588 C CA . PRO A 1 71 ? -2.849 -1.233 -16.617 1.00 90.12 71 PRO A CA 1
ATOM 589 C C . PRO A 1 71 ? -2.700 0.068 -15.822 1.00 90.12 71 PRO A C 1
ATOM 591 O O . PRO A 1 71 ? -1.582 0.521 -15.599 1.00 90.12 71 PRO A O 1
ATOM 594 N N . TYR A 1 72 ? -3.815 0.655 -15.372 1.00 91.44 72 TYR A N 1
ATOM 595 C CA . TYR A 1 72 ? -3.795 1.850 -14.527 1.00 91.44 72 TYR A CA 1
ATOM 596 C C . TYR A 1 72 ? -3.196 1.533 -13.156 1.00 91.44 72 TYR A C 1
ATOM 598 O O . TYR A 1 72 ? -2.298 2.238 -12.709 1.00 91.44 72 TYR A O 1
ATOM 606 N N . ILE A 1 73 ? -3.631 0.436 -12.527 1.00 91.56 73 ILE A N 1
ATOM 607 C CA . ILE A 1 73 ? -3.113 -0.006 -11.224 1.00 91.56 73 ILE A CA 1
ATOM 608 C C . ILE A 1 73 ? -1.603 -0.247 -11.298 1.00 91.56 73 ILE A C 1
ATOM 610 O O . ILE A 1 73 ? -0.862 0.236 -10.450 1.00 91.56 73 ILE A O 1
ATOM 614 N N . GLN A 1 74 ? -1.136 -0.953 -12.329 1.00 90.25 74 GLN A N 1
ATOM 615 C CA . GLN A 1 74 ? 0.289 -1.234 -12.519 1.00 90.25 74 GLN A CA 1
ATOM 616 C C . GLN A 1 74 ? 1.114 0.038 -12.740 1.00 90.25 74 GLN A C 1
ATOM 618 O O . GLN A 1 74 ? 2.186 0.186 -12.153 1.00 90.25 74 GLN A O 1
ATOM 623 N N . ALA A 1 75 ? 0.621 0.955 -13.576 1.00 89.31 75 ALA A N 1
ATOM 624 C CA . ALA A 1 75 ? 1.297 2.222 -13.833 1.00 89.31 75 ALA A CA 1
ATOM 625 C C . ALA A 1 75 ? 1.375 3.082 -12.564 1.00 89.31 75 ALA A C 1
ATOM 627 O O . ALA A 1 75 ? 2.429 3.639 -12.265 1.00 89.31 75 ALA A O 1
ATOM 628 N N . GLU A 1 76 ? 0.285 3.151 -11.800 1.00 91.00 76 GLU A N 1
ATOM 629 C CA . GLU A 1 76 ? 0.213 3.972 -10.595 1.00 91.00 76 GLU A CA 1
ATOM 630 C C . GLU A 1 76 ? 1.050 3.396 -9.450 1.00 91.00 76 GLU A C 1
ATOM 632 O O . GLU A 1 76 ? 1.810 4.130 -8.821 1.00 91.00 76 GLU A O 1
ATOM 637 N N . LEU A 1 77 ? 1.005 2.079 -9.230 1.00 90.56 77 LEU A N 1
ATOM 638 C CA . LEU A 1 77 ? 1.877 1.406 -8.264 1.00 90.56 77 LEU A CA 1
ATOM 639 C C . LEU A 1 77 ? 3.353 1.613 -8.596 1.00 90.56 77 LEU A C 1
ATOM 641 O O . LEU A 1 77 ? 4.132 1.927 -7.703 1.00 90.56 77 LEU A O 1
ATOM 645 N N . LEU A 1 78 ? 3.736 1.482 -9.870 1.00 89.19 78 LEU A N 1
ATOM 646 C CA . LEU A 1 78 ? 5.115 1.720 -10.292 1.00 89.19 78 LEU A CA 1
ATOM 647 C C . LEU A 1 78 ? 5.523 3.178 -10.050 1.00 89.19 78 LEU A C 1
ATOM 649 O O . LEU A 1 78 ? 6.588 3.436 -9.494 1.00 89.19 78 LEU A O 1
ATOM 653 N N . ARG A 1 79 ? 4.662 4.135 -10.415 1.00 89.25 79 ARG A N 1
ATOM 654 C CA . ARG A 1 79 ? 4.897 5.569 -10.196 1.00 89.25 79 ARG A CA 1
ATOM 655 C C . ARG A 1 79 ? 5.107 5.886 -8.713 1.00 89.25 79 ARG A C 1
ATOM 657 O O . ARG A 1 79 ? 6.020 6.637 -8.373 1.00 89.25 79 ARG A O 1
ATOM 664 N N . LEU A 1 80 ? 4.274 5.321 -7.839 1.00 90.44 80 LEU A N 1
ATOM 665 C CA . LEU A 1 80 ? 4.363 5.503 -6.390 1.00 90.44 80 LEU A CA 1
ATOM 666 C C . LEU A 1 80 ? 5.593 4.801 -5.802 1.00 90.44 80 LEU A C 1
ATOM 668 O O . LEU A 1 80 ? 6.296 5.391 -4.985 1.00 90.44 80 LEU A O 1
ATOM 672 N N . HIS A 1 81 ? 5.915 3.591 -6.260 1.00 89.75 81 HIS A N 1
ATOM 673 C CA . HIS A 1 81 ? 7.118 2.867 -5.843 1.00 89.75 81 HIS A CA 1
ATOM 674 C C . HIS A 1 81 ? 8.387 3.651 -6.196 1.00 89.75 81 HIS A C 1
ATOM 676 O O . HIS A 1 81 ? 9.227 3.883 -5.335 1.00 89.75 81 HIS A O 1
ATOM 682 N N . MET A 1 82 ? 8.477 4.184 -7.417 1.00 87.69 82 MET A N 1
ATOM 683 C CA . MET A 1 82 ? 9.577 5.070 -7.814 1.00 87.69 82 MET A CA 1
ATOM 684 C C . MET A 1 82 ? 9.651 6.345 -6.964 1.00 87.69 82 MET A C 1
ATOM 686 O O . MET A 1 82 ? 10.743 6.849 -6.715 1.00 87.69 82 MET A O 1
ATOM 690 N N . SER A 1 83 ? 8.511 6.875 -6.507 1.00 87.69 83 SER A N 1
ATOM 691 C CA . SER A 1 83 ? 8.489 8.054 -5.631 1.00 87.69 83 SER A CA 1
ATOM 692 C C . SER A 1 83 ? 9.000 7.773 -4.214 1.00 87.69 83 SER A C 1
ATOM 694 O O . SER A 1 83 ? 9.462 8.693 -3.547 1.00 87.69 83 SER A O 1
ATOM 696 N N . ASN A 1 84 ? 8.971 6.505 -3.794 1.00 87.06 84 ASN A N 1
ATOM 697 C CA . ASN A 1 84 ? 9.484 6.034 -2.510 1.00 87.06 84 ASN A CA 1
ATOM 698 C C . ASN A 1 84 ? 10.957 5.598 -2.585 1.00 87.06 84 ASN A C 1
ATOM 700 O O . ASN A 1 84 ? 11.459 5.006 -1.633 1.00 87.06 84 ASN A O 1
ATOM 704 N N . ALA A 1 85 ? 11.656 5.870 -3.693 1.00 85.94 85 ALA A N 1
ATOM 705 C CA . ALA A 1 85 ? 13.070 5.543 -3.823 1.00 85.94 85 ALA A CA 1
ATOM 706 C C . ALA A 1 85 ? 13.890 6.131 -2.662 1.00 85.94 85 ALA A C 1
ATOM 708 O O . ALA A 1 85 ? 13.632 7.241 -2.195 1.00 85.94 85 ALA A O 1
ATOM 709 N N . GLN A 1 86 ? 14.908 5.388 -2.232 1.00 87.38 86 GLN A N 1
ATOM 710 C CA . GLN A 1 86 ? 15.771 5.655 -1.080 1.00 87.38 86 GLN A CA 1
ATOM 711 C C . GLN A 1 86 ? 15.096 5.496 0.290 1.00 87.38 86 GLN A C 1
ATOM 713 O O . GLN A 1 86 ? 15.762 5.681 1.309 1.00 87.38 86 GLN A O 1
ATOM 718 N N . MET A 1 87 ? 13.809 5.140 0.345 1.00 88.81 87 MET A N 1
ATOM 719 C CA . MET A 1 87 ? 13.131 4.838 1.603 1.00 88.81 87 MET A CA 1
ATOM 720 C C . MET A 1 87 ? 13.575 3.468 2.117 1.00 88.81 87 MET A C 1
ATOM 722 O O . MET A 1 87 ? 13.425 2.452 1.431 1.00 88.81 87 MET A O 1
ATOM 726 N N . LEU A 1 88 ? 14.093 3.420 3.344 1.00 89.00 88 LEU A N 1
ATOM 727 C CA . LEU A 1 88 ? 14.532 2.165 3.944 1.00 89.00 88 LEU A CA 1
ATOM 728 C C . LEU A 1 88 ? 13.340 1.257 4.266 1.00 89.00 88 LEU A C 1
ATOM 730 O O . LEU A 1 88 ? 12.230 1.719 4.536 1.00 89.00 88 LEU A O 1
ATOM 734 N N . HIS A 1 89 ? 13.596 -0.050 4.338 1.00 88.75 89 HIS A N 1
ATOM 735 C CA . HIS A 1 89 ? 12.601 -1.052 4.729 1.00 88.75 89 HIS A CA 1
ATOM 736 C C . HIS A 1 89 ? 11.836 -0.649 6.004 1.00 88.75 89 HIS A C 1
ATOM 738 O O . HIS A 1 89 ? 10.608 -0.597 6.003 1.00 88.75 89 HIS A O 1
ATOM 744 N N . GLU A 1 90 ? 12.551 -0.274 7.069 1.00 89.25 90 GLU A N 1
ATOM 745 C CA . GLU A 1 90 ? 11.927 0.114 8.341 1.00 89.25 90 GLU A CA 1
ATOM 746 C C . GLU A 1 90 ? 11.100 1.405 8.244 1.00 89.25 90 GLU A C 1
ATOM 748 O O . GLU A 1 90 ? 10.096 1.545 8.944 1.00 89.25 90 GLU A O 1
ATOM 753 N N . GLU A 1 91 ? 11.506 2.338 7.381 1.00 89.50 91 GLU A N 1
ATOM 754 C CA . GLU A 1 91 ? 10.787 3.592 7.147 1.00 89.50 91 GLU A CA 1
ATOM 755 C C . GLU A 1 91 ? 9.506 3.345 6.353 1.00 89.50 91 GLU A C 1
ATOM 757 O O . GLU A 1 91 ? 8.460 3.870 6.725 1.00 89.50 91 GLU A O 1
ATOM 762 N N . SER A 1 92 ? 9.565 2.491 5.327 1.00 91.00 92 SER A N 1
ATOM 763 C CA . SER A 1 92 ? 8.397 2.111 4.523 1.00 91.00 92 SER A CA 1
ATOM 764 C C . SER A 1 92 ? 7.339 1.376 5.348 1.00 91.00 92 SER A C 1
ATOM 766 O O . SER A 1 92 ? 6.152 1.689 5.256 1.00 91.00 92 SER A O 1
ATOM 768 N N . GLU A 1 93 ? 7.767 0.471 6.235 1.00 91.81 93 GLU A N 1
ATOM 769 C CA . GLU A 1 93 ? 6.877 -0.223 7.165 1.00 91.81 93 GLU A CA 1
ATOM 770 C C . GLU A 1 93 ? 6.236 0.763 8.150 1.00 91.81 93 GLU A C 1
ATOM 772 O O . GLU A 1 93 ? 5.026 0.732 8.384 1.00 91.81 93 GLU A O 1
ATOM 777 N N . LEU A 1 94 ? 7.030 1.674 8.720 1.00 89.50 94 LEU A N 1
ATOM 778 C CA . LEU A 1 94 ? 6.522 2.680 9.647 1.00 89.50 94 LEU A CA 1
ATOM 779 C C . LEU A 1 94 ? 5.539 3.638 8.961 1.00 89.50 94 LEU A C 1
ATOM 781 O O . LEU A 1 94 ? 4.529 4.011 9.560 1.00 89.50 94 LEU A O 1
ATOM 785 N N . GLU A 1 95 ? 5.819 4.031 7.722 1.00 90.75 95 GLU A N 1
ATOM 786 C CA . GLU A 1 95 ? 4.947 4.898 6.940 1.00 90.75 95 GLU A CA 1
ATOM 787 C C . GLU A 1 95 ? 3.628 4.203 6.597 1.00 90.75 95 GLU A C 1
ATOM 789 O O . GLU A 1 95 ? 2.567 4.796 6.786 1.00 90.75 95 GLU A O 1
ATOM 794 N N . PHE A 1 96 ? 3.665 2.917 6.232 1.00 93.06 96 PHE A N 1
ATOM 795 C CA . PHE A 1 96 ? 2.458 2.112 6.023 1.00 93.06 96 PHE A CA 1
ATOM 796 C C . PHE A 1 96 ? 1.548 2.161 7.256 1.00 93.06 96 PHE A C 1
ATOM 798 O O . PHE A 1 96 ? 0.359 2.472 7.164 1.00 93.06 96 PHE A O 1
ATOM 805 N N . LEU A 1 97 ? 2.123 1.929 8.440 1.00 91.12 97 LEU A N 1
ATOM 806 C CA . LEU A 1 97 ? 1.382 1.959 9.699 1.00 91.12 97 LEU A CA 1
ATOM 807 C C . LEU A 1 97 ? 0.779 3.337 9.996 1.00 91.12 97 LEU A C 1
ATOM 809 O O . LEU A 1 97 ? -0.373 3.417 10.428 1.00 91.12 97 LEU A O 1
ATOM 813 N N . LYS A 1 98 ? 1.523 4.421 9.753 1.00 89.00 98 LYS A N 1
ATOM 814 C CA . LYS A 1 98 ? 1.025 5.793 9.946 1.00 89.00 98 LYS A CA 1
ATOM 815 C C . LYS A 1 98 ? -0.134 6.120 9.012 1.00 89.00 98 LYS A C 1
ATOM 817 O O . LYS A 1 98 ? -1.063 6.805 9.435 1.00 89.00 98 LYS A O 1
ATOM 822 N N . VAL A 1 99 ? -0.082 5.661 7.762 1.00 88.75 99 VAL A N 1
ATOM 823 C CA . VAL A 1 99 ? -1.157 5.872 6.785 1.00 88.75 99 VAL A CA 1
ATOM 824 C C . VAL A 1 99 ? -2.406 5.102 7.209 1.00 88.75 99 VAL A C 1
ATOM 826 O O . VAL A 1 99 ? -3.489 5.681 7.232 1.00 88.75 99 VAL A O 1
ATOM 829 N N . CYS A 1 100 ? -2.272 3.845 7.644 1.00 88.25 100 CYS A N 1
ATOM 830 C CA . CYS A 1 100 ? -3.401 3.076 8.176 1.00 88.25 100 CYS A CA 1
ATOM 831 C C . CYS A 1 100 ? -4.045 3.744 9.404 1.00 88.25 100 CYS A C 1
ATOM 833 O O . CYS A 1 100 ? -5.268 3.768 9.515 1.00 88.25 100 CYS A O 1
ATOM 835 N N . GLN A 1 101 ? -3.248 4.332 10.303 1.00 83.50 101 GLN A N 1
ATOM 836 C CA . GLN A 1 101 ? -3.752 5.067 11.475 1.00 83.50 101 GLN A CA 1
ATOM 837 C C . GLN A 1 101 ? -4.493 6.366 11.116 1.00 83.50 101 GLN A C 1
ATOM 839 O O . GLN A 1 101 ? -5.298 6.854 11.908 1.00 83.50 101 GLN A O 1
ATOM 844 N N . GLN A 1 102 ? -4.213 6.938 9.943 1.00 77.25 102 GLN A N 1
ATOM 845 C CA . GLN A 1 102 ? -4.822 8.172 9.440 1.00 77.25 102 GLN A CA 1
ATOM 846 C C . GLN A 1 102 ? -6.147 7.952 8.708 1.00 77.25 102 GLN A C 1
ATOM 848 O O . GLN A 1 102 ? -6.827 8.930 8.388 1.00 77.25 102 GLN A O 1
ATOM 853 N N . LEU A 1 103 ? -6.516 6.700 8.421 1.00 77.19 103 LEU A N 1
ATOM 854 C CA . LEU A 1 103 ? -7.760 6.403 7.725 1.00 77.19 103 LEU A CA 1
ATOM 855 C C . LEU A 1 103 ? -8.958 6.897 8.550 1.00 77.19 103 LEU A C 1
ATOM 857 O O . LEU A 1 103 ? -8.970 6.733 9.770 1.00 77.19 103 LEU A O 1
ATOM 861 N N . PRO A 1 104 ? -9.973 7.510 7.918 1.00 60.03 104 PRO A N 1
ATOM 862 C CA . PRO A 1 104 ? -11.089 8.144 8.621 1.00 60.03 104 PRO A CA 1
ATOM 863 C C . PRO A 1 104 ? -11.922 7.172 9.470 1.00 60.03 104 PRO A C 1
ATOM 865 O O . PRO A 1 104 ? -12.540 7.607 10.438 1.00 60.03 104 PRO A O 1
ATOM 868 N N . GLU A 1 105 ? -11.879 5.867 9.186 1.00 56.50 105 GLU A N 1
ATOM 869 C CA . GLU A 1 105 ? -12.479 4.837 10.049 1.00 56.50 105 GLU A CA 1
ATOM 870 C C . GLU A 1 105 ? -11.634 4.494 11.293 1.00 56.50 105 GLU A C 1
ATOM 872 O O . GLU A 1 105 ? -12.128 3.827 12.198 1.00 56.50 105 GLU A O 1
ATOM 877 N N . TYR A 1 106 ? -10.401 5.009 11.396 1.00 49.12 106 TYR A N 1
ATOM 878 C CA . TYR A 1 106 ? -9.543 4.907 12.584 1.00 49.12 106 TYR A CA 1
ATOM 879 C C . T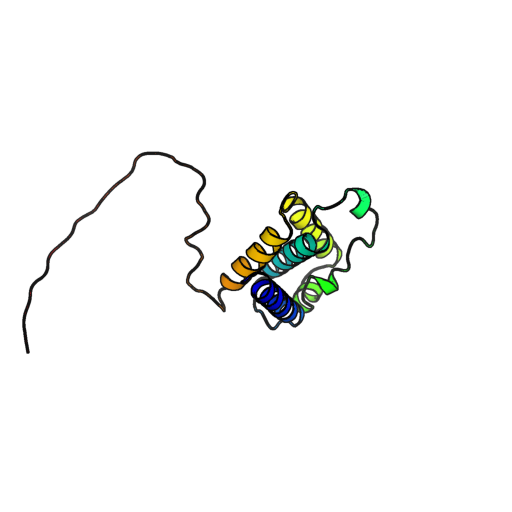YR A 1 106 ? -9.125 6.259 13.199 1.00 49.12 106 TYR A C 1
ATOM 881 O O . TYR A 1 106 ? -8.593 6.283 14.310 1.00 49.12 106 TYR A O 1
ATOM 889 N N . GLY A 1 107 ? -9.380 7.410 12.563 1.00 42.50 107 GLY A N 1
ATOM 890 C CA . GLY A 1 107 ? -8.920 8.670 13.146 1.00 42.50 107 GLY A CA 1
ATOM 891 C C . GLY A 1 107 ? -9.331 9.959 12.448 1.00 42.50 107 GLY A C 1
ATOM 892 O O . GLY A 1 107 ? -8.610 10.491 11.612 1.00 42.50 107 GLY A O 1
ATOM 893 N N . VAL A 1 108 ? -10.355 10.601 13.003 1.00 45.94 108 VAL A N 1
ATOM 894 C CA . VAL A 1 108 ? -10.641 12.051 12.957 1.00 45.94 108 VAL A CA 1
ATOM 895 C C . VAL A 1 108 ? -9.445 12.940 13.423 1.00 45.94 108 VAL A C 1
ATOM 897 O O . VAL A 1 108 ? -9.584 14.151 13.546 1.00 45.94 108 VAL A O 1
ATOM 900 N N . PHE A 1 109 ? -8.235 12.406 13.662 1.00 45.44 109 PHE A N 1
ATOM 901 C CA . PHE A 1 109 ? -7.193 13.072 14.463 1.00 45.44 109 PHE A CA 1
ATOM 902 C C . PHE A 1 109 ? -5.839 13.400 13.805 1.00 45.44 109 PHE A C 1
ATOM 904 O O . PHE A 1 109 ? -5.082 14.157 14.409 1.00 45.44 109 PHE A O 1
ATOM 911 N N . PHE A 1 110 ? -5.497 12.932 12.598 1.00 43.16 110 PHE A N 1
ATOM 912 C CA . PHE A 1 110 ? -4.100 13.049 12.116 1.00 43.16 110 PHE A CA 1
ATOM 913 C C . PHE A 1 110 ? -3.854 13.941 10.889 1.00 43.16 110 PHE A C 1
ATOM 915 O O . PHE A 1 110 ? -2.710 14.109 10.476 1.00 43.16 110 PHE A O 1
ATOM 922 N N . HIS A 1 111 ? -4.869 14.636 10.368 1.00 41.03 111 HIS A N 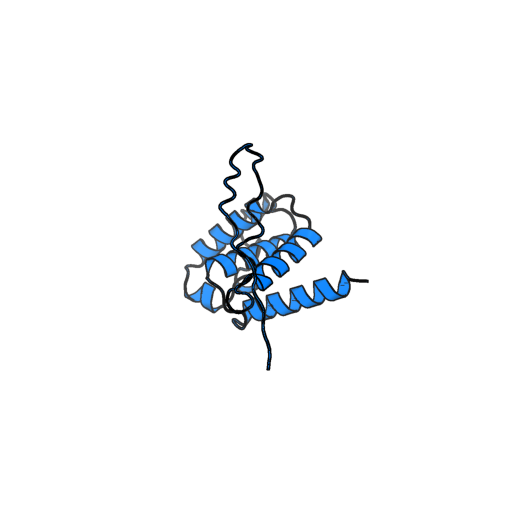1
ATOM 923 C CA . HIS A 1 111 ? -4.685 15.574 9.247 1.00 41.03 111 HIS A CA 1
ATOM 924 C C . HIS A 1 111 ? -3.916 16.870 9.599 1.00 41.03 111 HIS A C 1
ATOM 926 O O . HIS A 1 111 ? -3.730 17.726 8.734 1.00 41.03 111 HIS A O 1
ATOM 932 N N . ARG A 1 112 ? -3.449 17.050 10.847 1.00 36.69 112 ARG A N 1
ATOM 933 C CA . ARG A 1 112 ? -2.774 18.287 11.288 1.00 36.69 112 ARG A CA 1
ATOM 934 C C . ARG A 1 112 ? -1.242 18.206 11.390 1.00 36.69 112 ARG A C 1
ATOM 936 O O . ARG A 1 112 ? -0.635 19.236 11.651 1.00 36.69 112 ARG A O 1
ATOM 943 N N . ALA A 1 113 ? -0.600 17.052 11.185 1.00 41.12 113 ALA A N 1
ATOM 944 C CA . ALA A 1 113 ? 0.801 16.888 11.613 1.00 41.12 113 ALA A CA 1
ATOM 945 C C . ALA A 1 113 ? 1.873 16.709 10.519 1.00 41.12 113 ALA A C 1
ATOM 947 O O . ALA A 1 113 ? 3.046 16.674 10.869 1.00 41.12 113 ALA A O 1
ATOM 948 N N . VAL A 1 114 ? 1.549 16.632 9.219 1.00 41.97 114 VAL A N 1
ATOM 949 C CA . VAL A 1 114 ? 2.594 16.495 8.175 1.00 41.97 114 VAL A CA 1
ATOM 950 C C . VAL A 1 114 ? 2.362 17.452 7.007 1.00 41.97 114 VAL A C 1
ATOM 952 O O . VAL A 1 114 ? 2.102 17.068 5.873 1.00 41.97 114 VAL A O 1
ATOM 955 N N . ARG A 1 115 ? 2.474 18.747 7.299 1.00 37.22 115 ARG A N 1
ATOM 956 C CA . ARG A 1 115 ? 2.926 19.759 6.333 1.00 37.22 115 ARG A CA 1
ATOM 957 C C . ARG A 1 115 ? 3.801 20.775 7.065 1.00 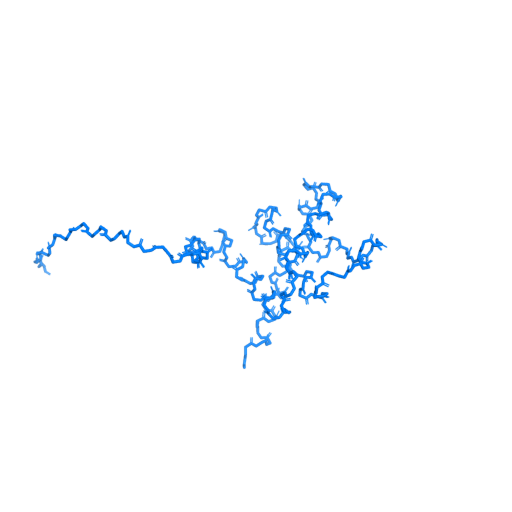37.22 115 ARG A C 1
ATOM 959 O O . ARG A 1 115 ? 3.464 21.945 7.165 1.00 37.22 115 ARG A O 1
ATOM 966 N N . GLU A 1 116 ? 4.947 20.321 7.563 1.00 41.97 116 GLU A N 1
ATOM 967 C CA . GLU A 1 116 ? 6.059 21.220 7.872 1.00 41.97 116 GLU A CA 1
ATOM 968 C C . GLU A 1 116 ? 7.182 21.010 6.861 1.00 41.97 116 GLU A C 1
ATOM 970 O O . GLU A 1 116 ? 8.059 20.164 7.012 1.00 41.97 116 GLU A O 1
ATOM 975 N N . ARG A 1 117 ? 7.161 21.839 5.815 1.00 37.62 117 ARG A N 1
ATOM 976 C CA . ARG A 1 117 ? 8.396 22.408 5.274 1.00 37.62 117 ARG A CA 1
ATOM 977 C C . ARG A 1 117 ? 8.112 23.753 4.613 1.00 37.62 117 ARG A C 1
ATOM 979 O O . ARG A 1 117 ? 7.794 23.819 3.430 1.00 37.62 117 ARG A O 1
ATOM 986 N N . LYS A 1 118 ? 8.240 24.809 5.418 1.00 34.97 118 LYS A N 1
ATOM 987 C CA . LYS A 1 118 ? 8.947 26.069 5.124 1.00 34.97 118 LYS A CA 1
ATOM 988 C C . LYS A 1 118 ? 8.985 26.906 6.414 1.00 34.97 118 LYS A C 1
ATOM 990 O O . LYS A 1 118 ? 7.917 27.154 6.967 1.00 34.97 118 LYS A O 1
ATOM 995 N N . PRO A 1 119 ? 10.157 27.352 6.900 1.00 43.50 119 PRO A N 1
ATOM 996 C CA . PRO A 1 119 ? 10.203 28.456 7.839 1.00 43.50 119 PRO A CA 1
ATOM 997 C C . PRO A 1 119 ? 10.011 29.729 7.010 1.00 43.50 119 PRO A C 1
ATOM 999 O O . PRO A 1 119 ? 10.875 30.095 6.216 1.00 43.50 119 PRO A O 1
ATOM 1002 N N . SER A 1 120 ? 8.851 30.362 7.122 1.00 38.69 120 SER A N 1
ATOM 1003 C CA . SER A 1 120 ? 8.684 31.748 6.694 1.00 38.69 120 SER A CA 1
ATOM 1004 C C . SER A 1 120 ? 8.132 32.517 7.876 1.00 38.69 120 SER A C 1
ATOM 1006 O O . SER A 1 120 ? 7.044 32.221 8.371 1.00 38.69 120 SER A O 1
ATOM 1008 N N . GLU A 1 121 ? 8.985 33.415 8.344 1.00 46.75 121 GLU A N 1
ATOM 1009 C CA . GLU A 1 121 ? 8.812 34.345 9.441 1.00 46.75 121 GLU A CA 1
ATOM 1010 C C . GLU A 1 121 ? 7.502 35.141 9.372 1.00 46.75 121 GLU A C 1
ATOM 1012 O O . GLU A 1 121 ? 6.948 35.396 8.306 1.00 46.75 121 GLU A O 1
ATOM 1017 N N . GLU A 1 122 ? 7.095 35.565 10.569 1.00 48.19 122 GLU A N 1
ATOM 1018 C CA . GLU A 1 122 ? 6.245 36.719 10.867 1.00 48.19 122 GLU A CA 1
ATOM 1019 C C . GLU A 1 122 ? 4.759 36.666 10.485 1.00 48.19 122 GLU A C 1
ATOM 1021 O O . GLU A 1 122 ? 4.326 36.892 9.360 1.00 48.19 122 GLU A O 1
ATOM 1026 N N . GLY A 1 123 ? 3.944 36.491 11.529 1.00 40.16 123 GLY A N 1
ATOM 1027 C CA . GLY A 1 123 ? 2.515 36.778 11.485 1.00 40.16 123 GLY A CA 1
ATOM 1028 C C . GLY A 1 123 ? 1.762 36.328 12.732 1.00 40.16 123 GLY A C 1
ATOM 1029 O O . GLY A 1 123 ? 0.734 35.667 12.616 1.00 40.16 123 GLY A O 1
ATOM 1030 N N . ILE A 1 124 ? 2.261 36.633 13.936 1.00 49.59 124 ILE A N 1
ATOM 1031 C CA . ILE A 1 124 ? 1.485 36.416 15.165 1.00 49.59 124 ILE A CA 1
ATOM 1032 C C . ILE A 1 124 ? 0.416 37.508 15.244 1.00 49.59 124 ILE A C 1
ATOM 1034 O O . ILE A 1 124 ? 0.728 38.665 15.511 1.00 49.59 124 ILE A O 1
ATOM 1038 N N . ILE A 1 125 ? -0.852 37.130 15.081 1.00 47.50 125 ILE A N 1
ATOM 1039 C CA . ILE A 1 125 ? -1.984 37.924 15.571 1.00 47.50 125 ILE A CA 1
ATOM 1040 C C . ILE A 1 125 ? -2.655 37.119 16.684 1.00 47.50 125 ILE A C 1
ATOM 1042 O O . ILE A 1 125 ? -3.420 36.187 16.446 1.00 47.50 125 ILE A O 1
ATOM 1046 N N . LEU A 1 126 ? -2.319 37.477 17.923 1.00 51.09 126 LEU A N 1
ATOM 1047 C CA . LEU A 1 126 ? -2.982 37.025 19.144 1.00 51.09 126 LEU A CA 1
ATOM 1048 C C . LEU A 1 126 ? -4.172 37.951 19.426 1.00 51.09 126 LEU A C 1
ATOM 1050 O O . LEU A 1 126 ? -3.991 39.138 19.690 1.00 51.09 126 LEU A O 1
ATOM 1054 N N . GLY A 1 127 ? -5.387 37.397 19.383 1.00 38.66 127 GLY A N 1
ATOM 1055 C CA . GLY A 1 127 ? -6.647 38.111 19.595 1.00 38.66 127 GLY A CA 1
ATOM 1056 C C . GLY A 1 127 ? -7.415 37.643 20.836 1.00 38.66 127 GLY A C 1
ATOM 1057 O O . GLY A 1 127 ? -8.318 36.830 20.726 1.00 38.66 127 GLY A O 1
ATOM 1058 N N . VAL A 1 128 ? -7.031 38.208 21.983 1.00 45.97 128 VAL A N 1
ATOM 1059 C CA . VAL A 1 128 ? -7.825 38.596 23.173 1.00 45.97 128 VAL A CA 1
ATOM 1060 C C . VAL A 1 128 ? -8.626 37.550 23.983 1.00 45.97 128 VAL A C 1
ATOM 1062 O O . VAL A 1 128 ? -9.616 36.958 23.572 1.00 45.97 128 VAL A O 1
ATOM 1065 N N . CYS A 1 129 ? -8.215 37.478 25.252 1.00 43.94 129 CYS A N 1
ATOM 1066 C CA . CYS A 1 129 ? -8.826 36.844 26.419 1.00 43.94 129 CYS A CA 1
ATOM 1067 C C . CYS A 1 129 ? -10.014 37.646 26.998 1.00 43.94 129 CYS A C 1
ATOM 1069 O O . CYS A 1 129 ? -9.957 38.873 27.038 1.00 43.94 129 CYS A O 1
ATOM 1071 N N . ALA A 1 130 ? -11.001 36.972 27.609 1.00 39.41 130 ALA A N 1
ATOM 1072 C CA . ALA A 1 130 ? -11.822 37.570 28.672 1.00 39.41 130 ALA A CA 1
ATOM 1073 C C . ALA A 1 130 ? -12.321 36.538 29.713 1.00 39.41 130 ALA A C 1
ATOM 1075 O O . ALA A 1 130 ? -13.373 35.931 29.580 1.00 39.41 130 ALA A O 1
ATOM 1076 N N . ARG A 1 131 ? -11.514 36.406 30.775 1.00 43.22 131 ARG A N 1
ATOM 1077 C CA . ARG A 1 131 ? -11.851 36.381 32.220 1.00 43.22 131 ARG A CA 1
ATOM 1078 C C . ARG A 1 131 ? -12.967 35.467 32.781 1.00 43.22 131 ARG A C 1
ATOM 1080 O O . ARG A 1 131 ? -14.154 35.651 32.556 1.00 43.22 131 ARG A O 1
ATOM 1087 N N . ARG A 1 132 ? -12.520 34.649 33.750 1.00 47.25 132 ARG A N 1
ATOM 1088 C CA . ARG A 1 132 ? -13.244 34.049 34.898 1.00 47.25 132 ARG A CA 1
ATOM 1089 C C . ARG A 1 132 ? -14.248 34.979 35.600 1.00 47.25 132 ARG A C 1
ATOM 1091 O O . ARG A 1 132 ? -13.890 36.136 35.812 1.00 47.25 132 ARG A O 1
ATOM 1098 N N . ARG A 1 133 ? -15.319 34.385 36.170 1.00 43.16 133 ARG A N 1
ATOM 1099 C CA . ARG A 1 133 ? -15.854 34.515 37.566 1.00 43.16 133 ARG A CA 1
ATOM 1100 C C . ARG A 1 133 ? -16.819 33.325 37.850 1.00 43.16 133 ARG A C 1
ATOM 1102 O O . ARG A 1 133 ? -17.633 33.048 36.986 1.00 43.16 133 ARG A O 1
ATOM 1109 N N . THR A 1 134 ? -16.517 32.389 38.769 1.00 56.66 134 THR A N 1
ATOM 1110 C CA . THR A 1 134 ? -16.950 32.203 40.194 1.00 56.66 134 THR A CA 1
ATOM 1111 C C . THR A 1 134 ? -18.416 31.793 40.465 1.00 56.66 134 THR A C 1
ATOM 1113 O O . THR A 1 134 ? -19.301 32.285 39.786 1.00 56.66 134 THR A O 1
ATOM 1116 N N . THR A 1 135 ? -18.579 31.012 41.559 1.00 44.12 135 THR A N 1
ATOM 1117 C CA . THR A 1 135 ? -19.749 30.667 42.428 1.00 44.12 135 THR A CA 1
ATOM 1118 C C . THR A 1 135 ? -20.580 29.415 42.091 1.00 44.12 135 THR A C 1
ATOM 1120 O O . THR A 1 135 ? -21.171 29.357 41.024 1.00 44.12 135 THR A O 1
ATOM 1123 N N . THR A 1 136 ? -20.491 28.321 42.867 1.00 44.69 136 THR A N 1
ATOM 1124 C CA . THR A 1 136 ? -21.157 27.969 44.160 1.00 44.69 136 THR A CA 1
ATOM 1125 C C . THR A 1 136 ? -22.443 27.171 43.928 1.00 44.69 136 THR A C 1
ATOM 1127 O O . THR A 1 136 ? -23.388 27.704 43.358 1.00 44.69 136 THR A O 1
ATOM 1130 N N . THR A 1 137 ? -22.509 25.939 44.435 1.00 54.38 137 THR A N 1
ATOM 1131 C CA . THR A 1 137 ? -23.686 25.351 45.103 1.00 54.38 137 THR A CA 1
ATOM 1132 C C . THR A 1 137 ? -23.178 24.269 46.043 1.00 54.38 137 THR A C 1
ATOM 1134 O O . THR A 1 137 ? -22.304 23.493 45.597 1.00 54.38 137 THR A O 1
#

pLDDT: mean 75.97, std 20.07, range [34.97, 94.5]

InterPro domains:
  IPR000299 FERM domain [PS50057] (1-137)
  IPR014352 FERM/acyl-CoA-binding protein superfamily [G3DSA:1.20.80.10] (1-104)
  IPR019748 FERM central domain [PF00373] (2-111)
  IPR019748 FERM central domain [cd14473] (5-103)
  IPR019749 Band 4.1 domain [PR00935] (11-24)
  IPR019749 Band 4.1 domain [PR00935] (24-44)
  IPR019749 Band 4.1 domain [PR00935] (91-107)
  IPR035963 FERM superfamily, second domain [SSF47031] (2-103)
  IPR052074 Non-receptor Tyrosine-protein Phosphatases [PTHR46900] (2-131)

=== Feature glossary ===
Key to the feature types in this record:

pLDDT. pLDDT is the predicted lDDT-Cα score: AlphaFold's confidence that the local environment of each residue (all inter-atomic distances within 15 Å) is correctly placed. It is a per-residue number between 0 and 100, with higher meaning more reliable.

Radius of gyration, Cα contacts, bounding box. The geometric summary reports three shape descriptors. Rg (radius of gyration) measures how spread out the Cα atoms are about their centre of mass; compact globular proteins have small Rg, elongated or unfolded ones large. Cα contacts (<8 Å, |i−j|>4) count long-range residue pairs in spatial proximity — high for tightly packed folds, near zero for rods or random coil. The bounding-box extents give the protein's footprint along x, y, z in Å.

Backbone torsions (φ/ψ). Backbone dihedral angles. Every residue except chain termini has a φ (preceding-C → N → Cα → C) and a ψ (N → Cα → C → next-N). They are reported in degrees following the IUPAC sign convention. Secondary structure is essentially a statement about which (φ, ψ) basin each residue occupies.

Contact-map, Ramachandran, and PAE plots. Plot images: a contact map (which residues are close in 3D, as an N×N binary image), a Ramachandran scatter (backbone torsion angles, revealing secondary-structure composition at a glance), and — for AlphaFold structures — a PAE heatmap (pairwise prediction confidence).

Predicted aligned error. Predicted Aligned Error (PAE) is an AlphaFold confidence matrix: entry (i, j) is the expected error in the position of residue j, in ångströms, when the prediction is superimposed on the true structure at residue i. Low PAE within a block of residues means that block is internally rigid and well-predicted; high PAE between two blocks means their relative placement is uncertain even if each block individually is confident.

Secondary structure (3-state, P-SEA). Three-state secondary structure (P-SEA) collapses the eight DSSP classes into helix (a), strand (b), and coil (c). P-SEA assigns these from Cα geometry alone — distances and angles — without requiring backbone oxygens, so it works on any Cα trace.

Solvent-accessible surface area. Solvent-accessible surface area (SASA) is the area in Å² traced out by the centre of a 1.4 Å probe sphere (a water molecule) rolled over the protein's van der Waals surface (Shrake–Rupley / Lee–Richards construction). Buried residues have near-zero SASA; fully exposed residues can exceed 200 Å². The total SASA scales roughly with the number of surface residues.

Foldseek 3Di. The Foldseek 3Di string encodes local tertiary geometry as a 20-letter alphabet — one character per residue — derived from the relative positions of nearby Cα atoms. Unlike the amino-acid sequence, 3Di is a direct function of the 3D structure, so two proteins with the same fold have similar 3Di strings even at low sequence identity.

B-factor. For experimental (PDB) structures, the B-factor (temperature factor) quantifies the positional spread of each atom in the crystal — a combination of thermal vibration and static disorder — in units of Å². High B-factors mark flexible loops or poorly resolved regions; low B-factors mark the rigid, well-ordered core.

mmCIF coordinates. The mmCIF block holds the 3D Cartesian coordinates of each backbone atom (N, Cα, C, O) in ångströms. mmCIF is the PDB's canonical archive format — a tagged-loop text representation of the atomic model.

InterPro / GO / CATH / organism. Functional annotations link the protein to curated databases. InterPro entries identify conserved domains and families by matching the sequence against member-database signatures (Pfam, PROSITE, CDD, …). Gene Ontology (GO) terms describe molecular function, biological process, and cellular component in a controlled vocabulary. CATH places the structure in a hierarchical fold classification (Class/Architecture/Topology/Homologous-superfamily). The organism is the source species.

Rendered structure images. Structure images are PyMOL renders from six orthogonal camera directions. Cartoon representation draws helices as coils and strands as arrows; sticks shows the backbone as bonds; surface shows the solvent-excluded envelope. Rainbow coloring maps sequence position to hue (blue→red, N→C); chain coloring assigns a distinct color per polypeptide.

Sequence. This is the polypeptide sequence — one letter per residue, N-terminus first. Length ranges from a few dozen residues for small domains to over a thousand for large multi-domain proteins.

Secondary structure (8-state, DSSP). The SS8 string is DSSP's per-residue secondary-structure call. α-helix (H) means an i→i+4 H-bond ladder; β-strand (E) means the residue participates in a β-sheet; 3₁₀ (G) and π (I) are tighter and wider helices; T/S are turns/bends; '-' is loop.

Nearest PDB structures. Structural nearest neighbors (via Foldseek easy-search vs the PDB). Reported per hit: target PDB id, E-value, and alignment TM-score. A TM-score above ~0.5 is the conventional threshold for 'same fold'.